Protein AF-A0A1Y4UH66-F1 (afdb_monomer_lite)

Structure (mmCIF, N/CA/C/O backbone):
data_AF-A0A1Y4UH66-F1
#
_entry.id   AF-A0A1Y4UH66-F1
#
loop_
_atom_site.group_PDB
_atom_site.id
_atom_site.type_symbol
_atom_site.label_atom_id
_atom_site.label_alt_id
_atom_site.label_comp_id
_atom_site.label_asym_id
_atom_site.label_entity_id
_atom_site.label_seq_id
_atom_site.pdbx_PDB_ins_code
_atom_site.Cartn_x
_atom_site.Cartn_y
_atom_site.Cartn_z
_atom_site.occupancy
_atom_site.B_iso_or_equiv
_atom_site.auth_seq_id
_atom_site.auth_comp_id
_atom_site.auth_asym_id
_atom_site.auth_atom_id
_atom_site.pdbx_PDB_model_num
ATOM 1 N N . MET A 1 1 ? 16.017 -17.060 -28.214 1.00 30.72 1 MET A N 1
ATOM 2 C CA . MET A 1 1 ? 16.011 -15.873 -27.339 1.00 30.72 1 MET A CA 1
ATOM 3 C C . MET A 1 1 ? 14.572 -15.433 -27.244 1.00 30.72 1 MET A C 1
ATOM 5 O O . MET A 1 1 ? 14.005 -15.109 -28.275 1.00 30.72 1 MET A O 1
ATOM 9 N N . VAL A 1 2 ? 13.955 -15.570 -26.076 1.00 24.78 2 VAL A N 1
ATOM 10 C CA . VAL A 1 2 ? 12.590 -15.085 -25.859 1.00 24.78 2 VAL A CA 1
ATOM 11 C C . VAL A 1 2 ? 12.745 -13.706 -25.237 1.00 24.78 2 VAL A C 1
ATOM 13 O O . VAL A 1 2 ? 13.236 -13.599 -24.115 1.00 24.78 2 VAL A O 1
ATOM 16 N N . ASP A 1 3 ? 12.424 -12.673 -26.012 1.00 30.45 3 ASP A N 1
ATOM 17 C CA . ASP A 1 3 ? 12.280 -11.308 -25.513 1.00 30.45 3 ASP A CA 1
ATOM 18 C C . ASP A 1 3 ? 11.177 -11.297 -24.455 1.00 30.45 3 ASP A C 1
ATOM 20 O O . ASP A 1 3 ? 10.031 -11.660 -24.731 1.00 30.45 3 ASP A O 1
ATOM 24 N N . VAL A 1 4 ? 11.529 -10.898 -23.235 1.00 31.45 4 VAL A N 1
ATOM 25 C CA . VAL A 1 4 ? 10.550 -10.589 -22.191 1.00 31.45 4 VAL A CA 1
ATOM 26 C C . VAL A 1 4 ? 10.315 -9.073 -22.233 1.00 31.45 4 VAL A C 1
ATOM 28 O O . VAL A 1 4 ? 11.299 -8.330 -22.177 1.00 31.45 4 VAL A O 1
ATOM 31 N N . PRO A 1 5 ? 9.062 -8.590 -22.362 1.00 32.78 5 PRO A N 1
ATOM 32 C CA . PRO A 1 5 ? 8.774 -7.188 -22.659 1.00 32.78 5 PRO A CA 1
ATOM 33 C C . PRO A 1 5 ? 9.221 -6.237 -21.546 1.00 32.78 5 PRO A C 1
ATOM 35 O O . PRO A 1 5 ? 9.123 -6.542 -20.358 1.00 32.78 5 PRO A O 1
ATOM 38 N N . SER A 1 6 ? 9.643 -5.044 -21.954 1.00 41.38 6 SER A N 1
ATOM 39 C CA . SER A 1 6 ? 10.022 -3.881 -21.144 1.00 41.38 6 SER A CA 1
ATOM 40 C C . SER A 1 6 ? 8.850 -3.188 -20.427 1.00 41.38 6 SER A C 1
ATOM 42 O O . SER A 1 6 ? 8.880 -1.973 -20.222 1.00 41.38 6 SER A O 1
ATOM 44 N N . ASP A 1 7 ? 7.816 -3.927 -20.032 1.00 37.88 7 ASP A N 1
ATOM 45 C CA . ASP A 1 7 ? 6.548 -3.342 -19.612 1.00 37.88 7 ASP A CA 1
ATOM 46 C C . ASP A 1 7 ? 6.366 -3.401 -18.089 1.00 37.88 7 ASP A C 1
ATOM 48 O O . ASP A 1 7 ? 6.202 -4.460 -17.489 1.00 37.88 7 ASP A O 1
ATOM 52 N N . HIS A 1 8 ? 6.353 -2.197 -17.501 1.00 49.97 8 HIS A N 1
ATOM 53 C CA . HIS A 1 8 ? 5.899 -1.825 -16.151 1.00 49.97 8 HIS A CA 1
ATOM 54 C C . HIS A 1 8 ? 7.002 -1.693 -15.086 1.00 49.97 8 HIS A C 1
ATOM 56 O O . HIS A 1 8 ? 7.346 -2.626 -14.365 1.00 49.97 8 HIS A O 1
ATOM 62 N N . ASN A 1 9 ? 7.494 -0.458 -14.907 1.00 72.75 9 ASN A N 1
ATOM 63 C CA . ASN A 1 9 ? 8.186 -0.064 -13.679 1.00 72.75 9 ASN A CA 1
ATOM 64 C C . ASN A 1 9 ? 7.198 -0.197 -12.508 1.00 72.75 9 ASN A C 1
ATOM 66 O O . ASN A 1 9 ? 6.325 0.650 -12.324 1.00 72.75 9 ASN A O 1
ATOM 70 N N . GLN A 1 10 ? 7.304 -1.288 -11.757 1.00 77.19 10 GLN A N 1
ATOM 71 C CA . GLN A 1 10 ? 6.560 -1.536 -10.527 1.00 77.19 10 GLN A CA 1
ATOM 72 C C . GLN A 1 10 ? 7.426 -1.136 -9.330 1.00 77.19 10 GLN A C 1
ATOM 74 O O . GLN A 1 10 ? 8.589 -1.534 -9.248 1.00 77.19 10 GLN A O 1
ATOM 79 N N . LEU A 1 11 ? 6.864 -0.384 -8.383 1.00 81.25 11 LEU A N 1
ATOM 80 C CA . LEU A 1 11 ? 7.472 -0.170 -7.070 1.00 81.25 11 LEU A CA 1
ATOM 81 C C . LEU A 1 11 ? 6.750 -1.036 -6.045 1.00 81.25 11 LEU A C 1
ATOM 83 O O . LEU A 1 11 ? 5.536 -0.937 -5.891 1.00 81.25 11 LEU A O 1
ATOM 87 N N . ASN A 1 12 ? 7.515 -1.845 -5.320 1.00 81.88 12 ASN A N 1
ATOM 88 C CA . ASN A 1 12 ? 7.026 -2.613 -4.184 1.00 81.88 12 ASN A CA 1
ATOM 89 C C . ASN A 1 12 ? 7.535 -1.970 -2.903 1.00 81.88 12 ASN A C 1
ATOM 91 O O . ASN A 1 12 ? 8.738 -1.758 -2.756 1.00 81.88 12 ASN A O 1
ATOM 95 N N . VAL A 1 13 ? 6.624 -1.678 -1.982 1.00 83.00 13 VAL A N 1
ATOM 96 C CA . VAL A 1 13 ? 6.939 -1.022 -0.714 1.00 83.00 13 VAL A CA 1
ATOM 97 C C . VAL A 1 13 ? 6.465 -1.914 0.418 1.00 83.00 13 VAL A C 1
ATOM 99 O O . VAL A 1 13 ? 5.271 -2.169 0.546 1.00 83.00 13 VAL A O 1
ATOM 102 N N . ALA A 1 14 ? 7.401 -2.386 1.240 1.00 85.25 14 ALA A N 1
ATOM 103 C CA . ALA A 1 14 ? 7.084 -3.057 2.493 1.00 85.25 14 ALA A CA 1
ATOM 104 C C . ALA A 1 14 ? 6.922 -2.009 3.601 1.00 85.25 14 ALA A C 1
ATOM 106 O O . ALA A 1 14 ? 7.838 -1.231 3.862 1.00 85.25 14 ALA A O 1
ATOM 107 N N . LEU A 1 15 ? 5.764 -1.997 4.254 1.00 85.69 15 LEU A N 1
ATOM 108 C CA . LEU A 1 15 ? 5.409 -1.081 5.331 1.00 85.69 15 LEU A CA 1
ATOM 109 C C . LEU A 1 15 ? 5.127 -1.873 6.606 1.00 85.69 15 LEU A C 1
ATOM 111 O O . LEU A 1 15 ? 4.462 -2.908 6.572 1.00 85.69 15 LEU A O 1
ATOM 115 N N . ILE A 1 16 ? 5.587 -1.352 7.741 1.00 87.94 16 ILE A N 1
ATOM 116 C CA . ILE A 1 16 ? 5.122 -1.774 9.063 1.00 87.94 16 ILE A CA 1
ATOM 117 C C . ILE A 1 16 ? 4.218 -0.664 9.580 1.00 87.94 16 ILE A C 1
ATOM 119 O O . ILE A 1 16 ? 4.654 0.478 9.710 1.00 87.94 16 ILE A O 1
ATOM 123 N N . ILE A 1 17 ? 2.963 -0.997 9.864 1.00 89.19 17 ILE A N 1
ATOM 124 C CA . ILE A 1 17 ? 1.960 -0.028 10.300 1.00 89.19 17 ILE A CA 1
ATOM 125 C C . ILE A 1 17 ? 1.454 -0.447 11.672 1.00 89.19 17 ILE A C 1
ATOM 127 O O . ILE A 1 17 ? 0.924 -1.545 11.836 1.00 89.19 17 ILE A O 1
ATOM 131 N N . SER A 1 18 ? 1.629 0.424 12.662 1.00 91.38 18 SER A N 1
ATOM 132 C CA . SER A 1 18 ? 1.156 0.214 14.027 1.00 91.38 18 SER A CA 1
ATOM 133 C C . SER A 1 18 ? -0.122 1.004 14.287 1.00 91.38 18 SER A C 1
ATOM 135 O O . SER A 1 18 ? -0.231 2.182 13.949 1.00 91.38 18 SER A O 1
ATOM 137 N N . ASN A 1 19 ? -1.100 0.354 14.915 1.00 93.81 19 ASN A N 1
ATOM 138 C CA . ASN A 1 19 ? -2.307 0.997 15.404 1.00 93.81 19 ASN A CA 1
ATOM 139 C C . ASN A 1 19 ? -2.246 1.094 16.936 1.00 93.81 19 ASN A C 1
ATOM 141 O O . ASN A 1 19 ? -2.592 0.139 17.636 1.00 93.81 19 ASN A O 1
ATOM 145 N N . PRO A 1 20 ? -1.833 2.246 17.495 1.00 93.12 20 PRO A N 1
ATOM 146 C CA . PRO A 1 20 ? -1.816 2.435 18.937 1.00 93.12 20 PRO A CA 1
ATOM 147 C C . PRO A 1 20 ? -3.221 2.648 19.514 1.00 93.12 20 PRO A C 1
ATOM 149 O O . PRO A 1 20 ? -3.353 2.716 20.732 1.00 93.12 20 PRO A O 1
ATOM 152 N N . SER A 1 21 ? -4.267 2.779 18.693 1.00 91.88 21 SER A N 1
ATOM 153 C CA . SER A 1 21 ? -5.639 2.993 19.155 1.00 91.88 21 SER A CA 1
ATOM 154 C C . SER A 1 21 ? -6.212 1.757 19.851 1.00 91.88 21 SER A C 1
ATOM 156 O O . SER A 1 21 ? -5.798 0.622 19.616 1.00 91.88 21 SER A O 1
ATOM 158 N N . ALA A 1 22 ? -7.217 1.988 20.697 1.00 93.62 22 ALA A N 1
ATOM 159 C CA . ALA A 1 22 ? -8.044 0.938 21.290 1.00 93.62 22 ALA A CA 1
ATOM 160 C C . ALA A 1 22 ? -9.136 0.412 20.336 1.00 93.62 22 ALA A C 1
ATOM 162 O O . ALA A 1 22 ? -9.852 -0.516 20.694 1.00 93.62 22 ALA A O 1
ATOM 163 N N . LYS A 1 23 ? -9.282 1.014 19.150 1.00 95.31 23 LYS A N 1
ATOM 164 C CA . LYS A 1 23 ? -10.195 0.573 18.089 1.00 95.31 23 LYS A CA 1
ATOM 165 C C . LYS A 1 23 ? -9.405 0.162 16.856 1.00 95.31 23 LYS A C 1
ATOM 167 O O . LYS A 1 23 ? -8.327 0.711 16.608 1.00 95.31 23 LYS A O 1
ATOM 172 N N . ASP A 1 24 ? -9.970 -0.745 16.075 1.00 95.25 24 ASP A N 1
ATOM 173 C CA . ASP A 1 24 ? -9.422 -1.125 14.778 1.00 95.25 24 ASP A CA 1
ATOM 174 C C . ASP A 1 24 ? -9.360 0.082 13.835 1.00 95.25 24 ASP A C 1
ATOM 176 O O . ASP A 1 24 ? -10.136 1.036 13.950 1.00 95.25 24 ASP A O 1
ATOM 180 N N . SER A 1 25 ? -8.404 0.045 12.911 1.00 95.81 25 SER A N 1
ATOM 181 C CA . SER A 1 25 ? -8.253 1.052 11.863 1.00 95.81 25 SER A CA 1
ATOM 182 C C . SER A 1 25 ? -8.241 0.384 10.502 1.00 95.81 25 SER A C 1
ATOM 184 O O . SER A 1 25 ? -7.633 -0.667 10.342 1.00 95.81 25 SER A O 1
ATOM 186 N N . THR A 1 26 ? -8.886 1.000 9.519 1.00 96.38 26 THR A N 1
ATOM 187 C CA . THR A 1 26 ? -8.907 0.502 8.144 1.00 96.38 26 THR A CA 1
ATOM 188 C C . THR A 1 26 ? -8.256 1.518 7.225 1.00 96.38 26 THR A C 1
ATOM 190 O O . THR A 1 26 ? -8.678 2.674 7.181 1.00 96.38 26 THR A O 1
ATOM 193 N N . ILE A 1 27 ? -7.244 1.081 6.478 1.00 95.56 27 ILE A N 1
ATOM 194 C CA . ILE A 1 27 ? -6.687 1.845 5.364 1.00 95.56 27 ILE A CA 1
ATOM 195 C C . ILE A 1 27 ? -7.484 1.481 4.120 1.00 95.56 27 ILE A C 1
ATOM 197 O O . ILE A 1 27 ? -7.408 0.351 3.647 1.00 95.56 27 ILE A O 1
ATOM 201 N N . THR A 1 28 ? -8.252 2.422 3.585 1.00 95.12 28 THR A N 1
ATOM 202 C CA . THR A 1 28 ? -9.099 2.189 2.405 1.00 95.12 28 THR A CA 1
ATOM 203 C C . THR A 1 28 ? -8.408 2.565 1.102 1.00 95.12 28 THR A C 1
ATOM 205 O O . THR A 1 28 ? -8.808 2.094 0.040 1.00 95.12 28 THR A O 1
ATOM 208 N N . LYS A 1 29 ? -7.354 3.382 1.176 1.00 94.81 29 LYS A N 1
ATOM 209 C CA . LYS A 1 29 ? -6.587 3.829 0.016 1.00 94.81 29 LYS A CA 1
ATOM 210 C C . LYS A 1 29 ? -5.157 4.186 0.406 1.00 94.81 29 LYS A C 1
ATOM 212 O O . LYS A 1 29 ? -4.937 4.811 1.446 1.00 94.81 29 LYS A O 1
ATOM 217 N N . VAL A 1 30 ? -4.215 3.811 -0.455 1.00 94.38 30 VAL A N 1
ATOM 218 C CA . VAL A 1 30 ? -2.803 4.196 -0.380 1.00 94.38 30 VAL A CA 1
ATOM 219 C C . VAL A 1 30 ? -2.403 4.772 -1.731 1.00 94.38 30 VAL A C 1
ATOM 221 O O . VAL A 1 30 ? -2.583 4.116 -2.755 1.00 94.38 30 VAL A O 1
ATOM 224 N N . SER A 1 31 ? -1.850 5.978 -1.731 1.00 92.88 31 SER A N 1
ATOM 225 C CA . SER A 1 31 ? -1.344 6.640 -2.929 1.00 92.88 31 SER A CA 1
ATOM 226 C C . SER A 1 31 ? 0.105 7.072 -2.729 1.00 92.88 31 SER A C 1
ATOM 228 O O . SER A 1 31 ? 0.486 7.481 -1.635 1.00 92.88 31 SER A O 1
ATOM 230 N N . LEU A 1 32 ? 0.898 7.016 -3.793 1.00 90.31 32 LEU A N 1
ATOM 231 C CA . LEU A 1 32 ? 2.271 7.507 -3.858 1.00 90.31 32 LEU A CA 1
ATOM 232 C C . LEU A 1 32 ? 2.295 8.817 -4.646 1.00 90.31 32 LEU A C 1
ATOM 234 O O . LEU A 1 32 ? 1.741 8.882 -5.745 1.00 90.31 32 LEU A O 1
ATOM 238 N N . LEU A 1 33 ? 2.945 9.850 -4.116 1.00 86.50 33 LEU A N 1
ATOM 239 C CA . LEU A 1 33 ? 3.190 11.079 -4.860 1.00 86.50 33 LEU A CA 1
ATOM 240 C C . LEU A 1 33 ? 4.258 10.840 -5.933 1.00 86.50 33 LEU A C 1
ATOM 242 O O . LEU A 1 33 ? 5.329 1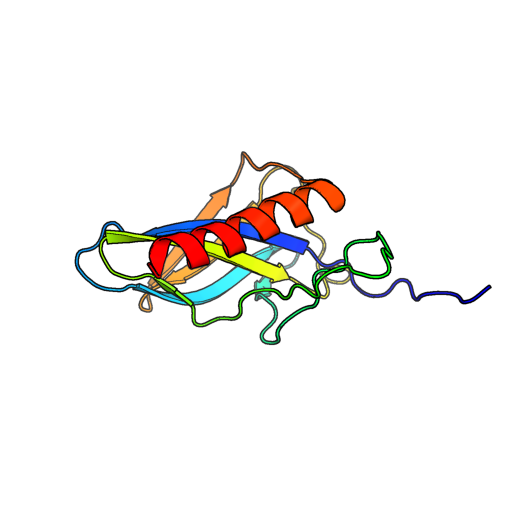0.291 -5.677 1.00 86.50 33 LEU A O 1
ATOM 246 N N . THR A 1 34 ? 3.980 11.305 -7.143 1.00 81.50 34 THR A N 1
ATOM 247 C CA . THR A 1 34 ? 4.905 11.283 -8.279 1.00 81.50 34 THR A CA 1
ATOM 248 C C . THR A 1 34 ? 5.006 12.667 -8.905 1.00 81.50 34 THR A C 1
ATOM 250 O O . THR A 1 34 ? 4.328 13.602 -8.479 1.00 81.50 34 THR A O 1
ATOM 253 N N . LYS A 1 35 ? 5.841 12.813 -9.941 1.00 70.69 35 LYS A N 1
ATOM 254 C CA . LYS A 1 35 ? 6.081 14.102 -10.608 1.00 70.69 35 LYS A CA 1
ATOM 255 C C . LYS A 1 35 ? 4.806 14.832 -11.030 1.00 70.69 35 LYS A C 1
ATOM 257 O O . LYS A 1 35 ? 4.755 16.056 -10.972 1.00 70.69 35 LYS A O 1
ATOM 262 N N . ASN A 1 36 ? 3.833 14.072 -11.523 1.00 67.38 36 ASN A N 1
ATOM 263 C CA . ASN A 1 36 ? 2.684 14.614 -12.239 1.00 67.38 36 ASN A CA 1
ATOM 264 C C . ASN A 1 36 ? 1.391 14.524 -11.420 1.00 67.38 36 ASN A C 1
ATOM 266 O O . ASN A 1 36 ? 0.461 15.278 -11.695 1.00 67.38 36 ASN A O 1
ATOM 270 N N . ASN A 1 37 ? 1.309 13.600 -10.454 1.00 79.38 37 ASN A N 1
ATOM 271 C CA . ASN A 1 37 ? 0.126 13.380 -9.621 1.00 79.38 37 ASN A CA 1
ATOM 272 C C . ASN A 1 37 ? 0.402 12.376 -8.481 1.00 79.38 37 ASN A C 1
ATOM 274 O O . ASN A 1 37 ? 1.508 11.856 -8.341 1.00 79.38 37 ASN A O 1
ATOM 278 N N . PHE A 1 38 ? -0.633 12.037 -7.718 1.00 85.38 38 PHE A N 1
ATOM 279 C CA . PHE A 1 38 ? -0.701 10.812 -6.931 1.00 85.38 38 PHE A CA 1
ATOM 280 C C . PHE A 1 38 ? -1.086 9.612 -7.802 1.00 85.38 38 PHE A C 1
ATOM 282 O O . PHE A 1 38 ? -1.987 9.705 -8.636 1.00 85.38 38 PHE A O 1
ATOM 289 N N . ILE A 1 39 ? -0.437 8.476 -7.561 1.00 87.69 39 ILE A N 1
ATOM 290 C CA . ILE A 1 39 ? -0.807 7.177 -8.128 1.00 87.69 39 ILE A CA 1
ATOM 291 C C . ILE A 1 39 ? -1.296 6.289 -7.000 1.00 87.69 39 ILE 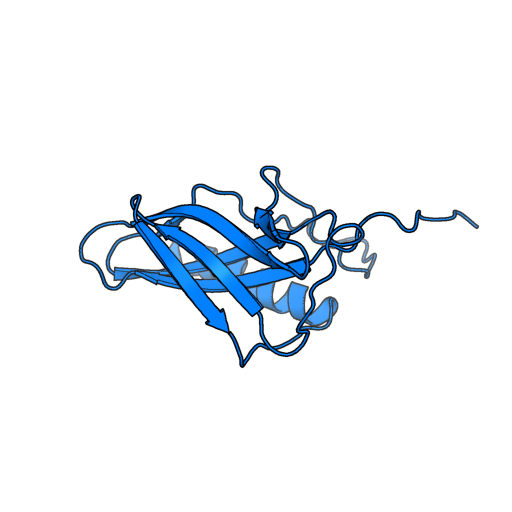A C 1
ATOM 293 O O . ILE A 1 39 ? -0.617 6.140 -5.985 1.00 87.69 39 ILE A O 1
ATOM 297 N N . ASP A 1 40 ? -2.453 5.676 -7.188 1.00 89.69 40 ASP A N 1
ATOM 298 C CA . ASP A 1 40 ? -2.992 4.716 -6.234 1.00 89.69 40 ASP A CA 1
ATOM 299 C C . ASP A 1 40 ? -2.266 3.373 -6.330 1.00 89.69 40 ASP A C 1
ATOM 301 O O . ASP A 1 40 ? -1.789 2.970 -7.393 1.00 89.69 40 ASP A O 1
ATOM 305 N N . CYS A 1 41 ? -2.190 2.658 -5.210 1.00 88.00 41 CYS A N 1
ATOM 306 C CA . CYS A 1 41 ? -1.731 1.280 -5.229 1.00 88.00 41 CYS A CA 1
ATOM 307 C C . CYS A 1 41 ? -2.613 0.418 -6.137 1.00 88.00 41 CYS A C 1
ATOM 309 O O . CYS A 1 41 ? -3.795 0.707 -6.342 1.00 88.00 41 CYS A O 1
ATOM 311 N N . SER A 1 42 ? -2.040 -0.666 -6.658 1.00 81.19 42 SER A N 1
ATOM 312 C CA . SER A 1 42 ? -2.772 -1.582 -7.525 1.00 81.19 42 SER A CA 1
ATOM 313 C C . SER A 1 42 ? -4.037 -2.098 -6.822 1.00 81.19 42 SER A C 1
ATOM 315 O O . SER A 1 42 ? -3.940 -2.605 -5.700 1.00 81.19 42 SER A O 1
ATOM 317 N N . PRO A 1 43 ? -5.221 -2.010 -7.459 1.00 78.81 43 PRO A N 1
ATOM 318 C CA . PRO A 1 43 ? -6.450 -2.574 -6.906 1.00 78.81 43 PRO A CA 1
ATOM 319 C C . PRO A 1 43 ? -6.494 -4.105 -7.031 1.00 78.81 43 PRO A C 1
ATOM 321 O O . PRO A 1 43 ? -7.407 -4.738 -6.505 1.00 78.81 43 PRO A O 1
ATOM 324 N N . TYR A 1 44 ? -5.523 -4.706 -7.726 1.00 80.94 44 TYR A N 1
ATOM 325 C CA . TYR A 1 44 ? -5.423 -6.144 -7.938 1.00 80.94 44 TYR A CA 1
ATOM 326 C C . TYR A 1 44 ? -4.141 -6.698 -7.299 1.00 80.94 44 TYR A C 1
ATOM 328 O O . TYR A 1 44 ? -3.104 -6.021 -7.318 1.00 80.94 44 TYR A O 1
ATOM 336 N N . PRO A 1 45 ? -4.160 -7.943 -6.782 1.00 78.75 45 PRO A N 1
ATOM 337 C CA . PRO A 1 45 ? -2.957 -8.599 -6.285 1.00 78.75 45 PRO A CA 1
ATOM 338 C C . PRO A 1 45 ? -1.875 -8.608 -7.364 1.00 78.75 45 PRO A C 1
ATOM 340 O O . PRO A 1 45 ? -2.035 -9.214 -8.424 1.00 78.75 45 PRO A O 1
ATOM 343 N N . THR A 1 46 ? -0.770 -7.916 -7.105 1.00 78.62 46 THR A N 1
ATOM 344 C CA . THR A 1 46 ? 0.325 -7.808 -8.067 1.00 78.62 46 THR A CA 1
ATOM 345 C C . THR A 1 46 ? 1.396 -8.813 -7.689 1.00 78.62 46 THR A C 1
ATOM 347 O O . THR A 1 46 ? 1.821 -8.874 -6.533 1.00 78.62 46 THR A O 1
ATOM 350 N N . ARG A 1 47 ? 1.829 -9.629 -8.656 1.00 75.81 47 ARG A N 1
ATOM 351 C CA . ARG A 1 47 ? 2.913 -10.584 -8.426 1.00 75.81 47 ARG A CA 1
ATOM 352 C C . ARG A 1 47 ? 4.194 -9.814 -8.113 1.00 75.81 47 ARG A C 1
ATOM 354 O O . ARG A 1 47 ? 4.604 -8.925 -8.858 1.00 75.81 47 ARG A O 1
ATOM 361 N N . LEU A 1 48 ? 4.841 -10.183 -7.018 1.00 73.25 48 LEU A N 1
ATOM 362 C CA . LEU A 1 48 ? 6.161 -9.683 -6.668 1.00 73.25 48 LEU A CA 1
ATOM 363 C C . LEU A 1 48 ? 7.158 -10.533 -7.458 1.00 73.25 48 LEU A C 1
ATOM 365 O O . LEU A 1 48 ? 7.394 -11.695 -7.136 1.00 73.25 48 LEU A O 1
ATOM 369 N N . VAL A 1 49 ? 7.661 -10.004 -8.574 1.00 60.09 49 VAL A N 1
ATOM 370 C CA . VAL A 1 49 ? 8.603 -10.745 -9.421 1.00 60.09 49 VAL A CA 1
ATOM 371 C C . VAL A 1 49 ? 9.990 -10.675 -8.784 1.00 60.09 49 VAL A C 1
ATOM 373 O O . VAL A 1 49 ? 10.703 -9.682 -8.924 1.00 60.09 49 VAL A O 1
ATOM 376 N N . SER A 1 50 ? 10.378 -11.736 -8.081 1.00 52.25 50 SER A N 1
ATOM 377 C CA . SER A 1 50 ? 11.788 -12.034 -7.850 1.00 52.25 50 SER A CA 1
ATOM 378 C C . SER A 1 50 ? 12.391 -12.473 -9.183 1.00 52.25 50 SER A C 1
ATOM 380 O O . SER A 1 50 ? 11.814 -13.276 -9.913 1.00 52.25 50 SER A O 1
ATOM 382 N N . ARG A 1 51 ? 13.544 -11.911 -9.551 1.00 49.44 51 ARG A N 1
ATOM 383 C CA . ARG A 1 51 ? 14.255 -12.289 -10.785 1.00 49.44 51 ARG A CA 1
ATOM 384 C C . ARG A 1 51 ? 14.981 -13.638 -10.665 1.00 49.44 51 ARG A C 1
ATOM 386 O O . ARG A 1 51 ? 15.782 -13.968 -11.534 1.00 49.44 51 ARG A O 1
ATOM 393 N N . GLY A 1 52 ? 14.759 -14.393 -9.591 1.00 50.09 52 GLY A N 1
ATOM 394 C CA . GLY A 1 52 ? 15.392 -15.682 -9.367 1.00 50.09 52 GLY A CA 1
ATOM 395 C C . GLY A 1 52 ? 14.445 -16.826 -9.683 1.00 50.09 52 GLY A C 1
ATOM 396 O O . GLY A 1 52 ? 13.767 -17.301 -8.787 1.00 50.09 52 GLY A O 1
ATOM 397 N N . GLU A 1 53 ? 14.454 -17.332 -10.917 1.00 46.91 53 GLU A N 1
ATOM 398 C CA . GLU A 1 53 ? 13.800 -18.604 -11.248 1.00 46.91 53 GLU A CA 1
ATOM 399 C C . GLU A 1 53 ? 14.490 -19.759 -10.504 1.00 46.91 53 GLU A C 1
ATOM 401 O O . GLU A 1 53 ? 15.345 -20.470 -11.032 1.00 46.91 53 GLU A O 1
ATOM 406 N N . LYS A 1 54 ? 14.147 -19.945 -9.229 1.00 56.19 54 LYS A N 1
ATOM 407 C CA . LYS A 1 54 ? 14.404 -21.190 -8.517 1.00 56.19 54 LYS A CA 1
ATOM 408 C C . LYS A 1 54 ? 13.186 -22.088 -8.732 1.00 56.19 54 LYS A C 1
ATOM 410 O O . LYS A 1 54 ? 12.064 -21.625 -8.535 1.00 56.19 54 LYS A O 1
ATOM 415 N N . PRO A 1 55 ? 13.370 -23.380 -9.053 1.00 51.31 55 PRO A N 1
ATOM 416 C CA . PRO A 1 55 ? 12.268 -24.306 -9.338 1.00 51.31 55 PRO A CA 1
ATOM 417 C C . PRO A 1 55 ? 11.263 -24.521 -8.186 1.00 51.31 55 PRO A C 1
ATOM 419 O O . PRO A 1 55 ? 10.256 -25.184 -8.394 1.00 51.31 55 PRO A O 1
ATOM 422 N N . ASN A 1 56 ? 11.491 -23.926 -7.006 1.00 55.59 56 ASN A N 1
ATOM 423 C CA . ASN A 1 56 ? 10.608 -23.962 -5.835 1.00 55.59 56 ASN A CA 1
ATOM 424 C C . ASN A 1 56 ? 10.292 -22.560 -5.269 1.00 55.59 56 ASN A C 1
ATOM 426 O O . ASN A 1 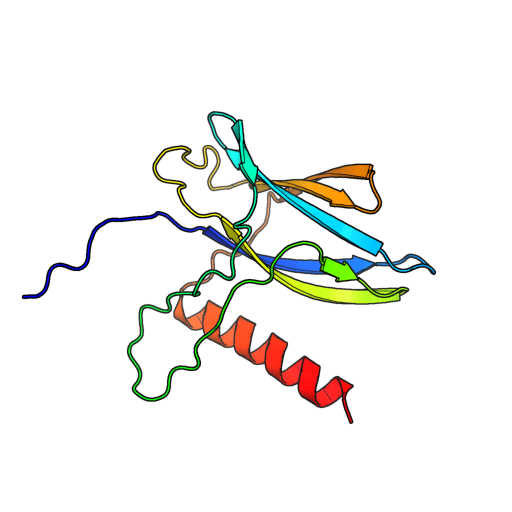56 ? 9.991 -22.432 -4.082 1.00 55.59 56 ASN A O 1
ATOM 430 N N . GLU A 1 57 ? 10.432 -21.492 -6.057 1.00 58.53 57 GLU A N 1
ATOM 431 C CA . GLU A 1 57 ? 10.140 -20.146 -5.561 1.00 58.53 57 GLU A CA 1
ATOM 432 C C . GLU A 1 57 ? 8.640 -19.991 -5.259 1.00 58.53 57 GLU A C 1
ATOM 434 O O . GLU A 1 57 ? 7.784 -20.195 -6.124 1.00 58.53 57 GLU A O 1
ATOM 439 N N . LYS A 1 58 ? 8.308 -19.655 -4.006 1.00 60.31 58 LYS A N 1
ATOM 440 C CA . LYS A 1 58 ? 6.926 -19.378 -3.605 1.00 60.31 58 LYS A CA 1
ATOM 441 C C . LYS A 1 58 ? 6.432 -18.140 -4.351 1.00 60.31 58 LYS A C 1
ATOM 443 O O . LYS A 1 58 ? 7.116 -17.122 -4.402 1.00 60.31 58 LYS A O 1
ATOM 448 N N . LEU A 1 59 ? 5.223 -18.215 -4.902 1.00 66.25 59 LEU A N 1
ATOM 449 C CA . LEU A 1 59 ? 4.568 -17.052 -5.492 1.00 66.25 59 LEU A CA 1
ATOM 450 C C . LEU A 1 59 ? 4.115 -16.115 -4.378 1.00 66.25 59 LEU A C 1
ATOM 452 O O . LEU A 1 59 ? 3.346 -16.513 -3.504 1.00 66.25 59 LEU A O 1
ATOM 456 N N . ILE A 1 60 ? 4.577 -14.870 -4.430 1.00 72.25 60 ILE A N 1
ATOM 457 C CA . ILE A 1 60 ? 4.220 -13.853 -3.450 1.00 72.25 60 ILE A CA 1
ATOM 458 C C . ILE A 1 60 ? 3.511 -12.703 -4.156 1.00 72.25 60 ILE A C 1
ATOM 460 O O . ILE A 1 60 ? 3.914 -12.267 -5.238 1.00 72.25 60 ILE A O 1
ATOM 464 N N . TYR A 1 61 ? 2.441 -12.229 -3.528 1.00 78.50 61 TYR A N 1
ATOM 465 C CA . TYR A 1 61 ? 1.583 -11.168 -4.032 1.00 78.50 61 TYR A CA 1
ATOM 466 C C . TYR A 1 61 ? 1.554 -9.995 -3.055 1.00 78.50 61 TYR A C 1
ATOM 468 O O . TYR A 1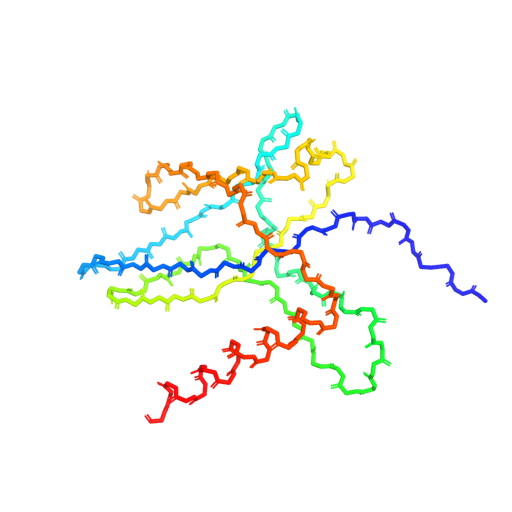 61 ? 1.735 -10.174 -1.849 1.00 78.50 61 TYR A O 1
ATOM 476 N N . SER A 1 62 ? 1.332 -8.798 -3.589 1.00 84.75 62 SER A N 1
ATOM 477 C CA . SER A 1 62 ? 1.067 -7.603 -2.793 1.00 84.75 62 SER A CA 1
ATOM 478 C C . SER A 1 62 ? -0.253 -7.711 -2.028 1.00 84.75 62 SER A C 1
ATOM 480 O O . SER A 1 62 ? -1.206 -8.337 -2.498 1.00 84.75 62 SER A O 1
ATOM 482 N N . ASP A 1 63 ? -0.329 -7.038 -0.885 1.00 86.38 63 ASP A N 1
ATOM 483 C CA . ASP A 1 63 ? -1.592 -6.783 -0.202 1.00 86.38 63 ASP A CA 1
ATOM 484 C C . ASP A 1 63 ? -2.423 -5.762 -1.006 1.00 86.38 63 ASP A C 1
ATOM 486 O O . ASP A 1 63 ? -1.882 -4.930 -1.742 1.00 86.38 63 ASP A O 1
ATOM 490 N N . ILE A 1 64 ? -3.747 -5.836 -0.863 1.00 88.75 64 ILE A N 1
ATOM 491 C CA . ILE A 1 64 ? -4.716 -4.934 -1.502 1.00 88.75 64 ILE A CA 1
ATOM 492 C C . ILE A 1 64 ? -5.449 -4.113 -0.440 1.00 88.75 64 ILE A C 1
ATOM 494 O O . ILE A 1 64 ? -5.617 -4.566 0.692 1.00 88.75 64 ILE A O 1
ATOM 498 N N . THR A 1 65 ? -5.912 -2.914 -0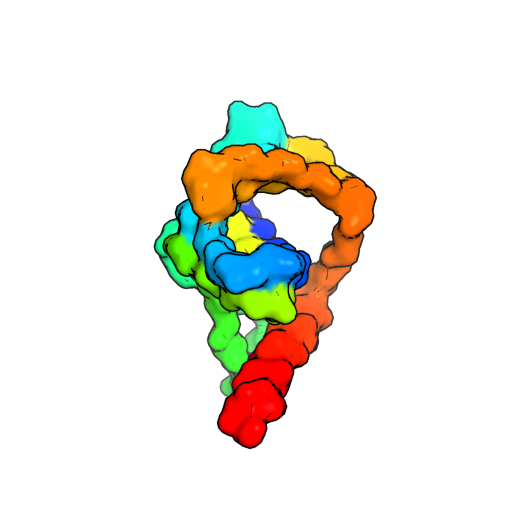.794 1.00 89.19 65 THR A N 1
ATOM 499 C CA . THR A 1 65 ? -6.847 -2.165 0.055 1.00 89.19 65 THR A CA 1
ATOM 500 C C . THR A 1 65 ? -8.279 -2.690 -0.125 1.00 89.19 65 THR A C 1
ATOM 502 O O . THR A 1 65 ? -8.650 -3.060 -1.239 1.00 89.19 65 THR A O 1
ATOM 505 N N . PRO A 1 66 ? -9.117 -2.703 0.930 1.00 91.94 66 PRO A N 1
ATOM 506 C CA . PRO A 1 66 ? -8.861 -2.169 2.266 1.00 91.94 66 PRO A CA 1
ATOM 507 C C . PRO A 1 66 ? -7.988 -3.080 3.145 1.00 91.94 66 PRO A C 1
ATOM 509 O O . PRO A 1 66 ? -8.077 -4.301 3.081 1.00 91.94 66 PRO A O 1
ATOM 512 N N . ILE A 1 67 ? -7.184 -2.467 4.015 1.00 93.06 67 ILE A N 1
ATOM 513 C CA . ILE A 1 67 ? -6.289 -3.152 4.956 1.00 93.06 67 ILE A CA 1
ATOM 514 C C . ILE A 1 67 ? -6.769 -2.882 6.379 1.00 93.06 67 ILE A C 1
ATOM 516 O O . ILE A 1 67 ? -6.791 -1.730 6.817 1.00 93.06 67 ILE A O 1
ATOM 520 N N . LEU A 1 68 ? -7.115 -3.941 7.109 1.00 94.50 68 LEU A N 1
ATOM 521 C CA . LEU A 1 68 ? -7.501 -3.866 8.516 1.00 94.50 68 LEU A CA 1
ATOM 522 C C . LEU A 1 68 ? -6.266 -3.940 9.424 1.00 94.50 68 LEU A C 1
ATOM 524 O O . LEU A 1 68 ? -5.463 -4.863 9.318 1.00 94.50 68 LEU A O 1
ATOM 528 N N . ILE A 1 69 ? -6.153 -2.997 10.355 1.00 94.31 69 ILE A N 1
ATOM 529 C CA . ILE A 1 69 ? -5.123 -2.954 11.394 1.00 94.31 69 ILE A CA 1
ATOM 530 C C . ILE A 1 69 ? -5.817 -3.085 12.756 1.00 94.31 69 ILE A C 1
ATOM 532 O O . ILE A 1 69 ? -6.423 -2.109 13.226 1.00 94.31 69 ILE A O 1
ATOM 536 N N . PRO A 1 70 ? -5.732 -4.257 13.411 1.00 94.31 70 PRO A N 1
ATOM 537 C CA . PRO A 1 70 ? -6.382 -4.475 14.696 1.00 94.31 70 PRO A CA 1
ATOM 538 C C . PRO A 1 70 ? -5.913 -3.492 15.774 1.00 94.31 70 PRO A C 1
ATOM 540 O O . PRO A 1 70 ? -4.782 -2.992 15.743 1.00 94.31 70 PRO A O 1
ATOM 543 N N . ALA A 1 71 ? -6.777 -3.218 16.748 1.00 94.12 71 ALA A N 1
ATOM 544 C CA . ALA A 1 71 ? -6.458 -2.390 17.903 1.00 94.12 71 ALA A CA 1
ATOM 545 C C . ALA A 1 71 ? -5.192 -2.883 18.626 1.00 94.12 71 ALA A C 1
ATOM 547 O O . ALA A 1 71 ? -5.028 -4.076 18.883 1.00 94.12 71 ALA A O 1
ATOM 548 N N . ARG A 1 72 ? -4.308 -1.948 19.001 1.00 92.88 72 ARG A N 1
ATOM 549 C CA . ARG A 1 72 ? -3.055 -2.210 19.739 1.00 92.88 72 ARG A CA 1
ATOM 550 C C . ARG A 1 72 ? -2.102 -3.206 19.060 1.00 92.88 72 ARG A C 1
ATOM 552 O O . ARG A 1 72 ? -1.243 -3.779 19.730 1.00 92.88 72 ARG A O 1
ATOM 559 N N . LYS A 1 73 ? -2.225 -3.414 17.748 1.00 92.69 73 LYS A N 1
ATOM 560 C CA . LYS A 1 73 ? -1.363 -4.313 16.969 1.00 92.69 73 LYS A CA 1
ATOM 561 C C . LYS A 1 73 ? -0.588 -3.544 15.906 1.00 92.69 73 LYS A C 1
ATOM 563 O O . LYS A 1 73 ? -0.928 -2.419 15.542 1.00 92.69 73 LYS A O 1
ATOM 568 N N . ALA A 1 74 ? 0.474 -4.171 15.419 1.00 90.56 74 ALA A N 1
ATOM 569 C CA . ALA A 1 74 ? 1.169 -3.752 14.215 1.00 90.56 74 ALA A CA 1
ATOM 570 C C . ALA A 1 74 ? 1.038 -4.849 13.166 1.00 90.56 74 ALA A C 1
ATOM 572 O O . ALA A 1 74 ? 1.024 -6.030 13.506 1.00 90.56 74 ALA A O 1
ATOM 573 N N . ILE A 1 75 ? 0.949 -4.446 11.906 1.00 88.31 75 ILE A N 1
ATOM 574 C CA . ILE A 1 75 ? 0.934 -5.359 10.769 1.00 88.31 75 ILE A CA 1
ATOM 575 C C . ILE A 1 75 ? 2.064 -5.001 9.815 1.00 88.31 75 ILE A C 1
ATOM 577 O O . ILE A 1 75 ? 2.526 -3.858 9.776 1.00 88.31 75 ILE A O 1
ATOM 581 N N . GLN A 1 76 ? 2.481 -5.979 9.025 1.00 87.00 76 GLN A N 1
ATOM 582 C CA . GLN A 1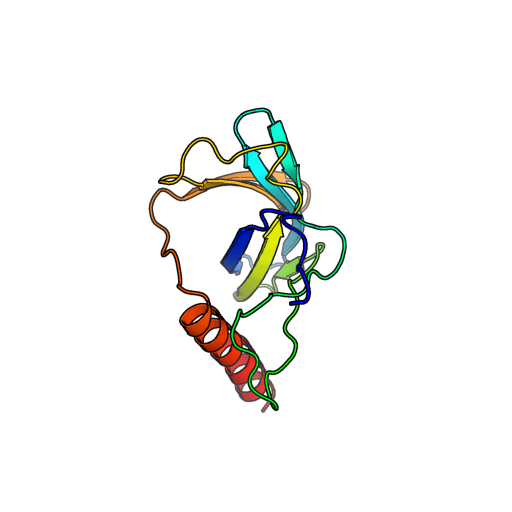 76 ? 3.384 -5.768 7.906 1.00 87.00 76 GLN A CA 1
ATOM 583 C C . GLN A 1 76 ? 2.605 -5.959 6.609 1.00 87.00 76 GLN A C 1
ATOM 585 O O . GLN A 1 76 ? 1.985 -7.002 6.407 1.00 87.00 76 GLN A O 1
ATOM 590 N N . VAL A 1 77 ? 2.647 -4.962 5.731 1.00 87.69 77 VAL A N 1
ATOM 591 C CA . VAL A 1 77 ? 1.978 -4.996 4.428 1.00 87.69 77 VAL A CA 1
ATOM 592 C C . VAL A 1 77 ? 2.948 -4.666 3.315 1.00 87.69 77 VAL A C 1
ATOM 594 O O . VAL A 1 77 ? 3.929 -3.958 3.523 1.00 87.69 77 VAL A O 1
ATOM 597 N N . ILE A 1 78 ? 2.684 -5.191 2.129 1.00 86.62 78 ILE A N 1
ATOM 598 C CA . ILE A 1 78 ? 3.441 -4.902 0.923 1.00 86.62 78 ILE A CA 1
ATOM 599 C C . ILE A 1 78 ? 2.492 -4.355 -0.111 1.00 86.62 78 ILE A C 1
ATOM 601 O O . ILE A 1 78 ? 1.589 -5.046 -0.568 1.00 86.62 78 ILE A O 1
ATOM 605 N N . ILE A 1 79 ? 2.735 -3.111 -0.488 1.00 88.50 79 ILE A N 1
ATOM 606 C CA . ILE A 1 79 ? 1.909 -2.378 -1.429 1.00 88.50 79 ILE A CA 1
ATOM 607 C C . ILE A 1 79 ? 2.683 -2.233 -2.729 1.00 88.50 79 ILE A C 1
ATOM 609 O O . ILE A 1 79 ? 3.851 -1.836 -2.728 1.00 88.50 79 ILE A O 1
ATOM 613 N N . SER A 1 80 ? 2.024 -2.560 -3.836 1.00 87.56 80 SER A N 1
ATOM 614 C CA . SER A 1 80 ? 2.589 -2.420 -5.173 1.00 87.56 80 SER A CA 1
ATOM 615 C C . SER A 1 80 ? 1.951 -1.250 -5.910 1.00 87.56 80 SER A C 1
ATOM 617 O O . SER A 1 80 ? 0.728 -1.124 -5.962 1.00 87.56 80 SER A O 1
ATOM 619 N N . PHE A 1 81 ? 2.794 -0.429 -6.525 1.00 85.75 81 PHE A N 1
ATOM 620 C CA . PHE A 1 81 ? 2.411 0.625 -7.459 1.00 85.75 81 PHE A CA 1
ATOM 621 C C . PHE A 1 81 ? 2.886 0.212 -8.847 1.00 85.75 81 PHE A C 1
ATOM 623 O O . PHE A 1 81 ? 4.086 0.038 -9.065 1.00 85.75 81 PHE A O 1
ATOM 630 N N . THR A 1 82 ? 1.951 0.004 -9.767 1.00 78.75 82 THR A N 1
ATOM 631 C CA . THR A 1 82 ? 2.226 -0.368 -11.161 1.00 78.75 82 THR A CA 1
ATOM 632 C C . THR A 1 82 ? 2.185 0.870 -12.066 1.00 78.75 82 THR A C 1
ATOM 634 O O . THR A 1 82 ? 1.788 1.951 -11.637 1.00 78.75 82 THR A O 1
ATOM 637 N N . TYR A 1 83 ? 2.609 0.728 -13.326 1.00 69.62 83 TYR A N 1
ATOM 638 C CA . TYR A 1 83 ? 2.533 1.787 -14.351 1.00 69.62 83 TYR A CA 1
ATOM 639 C C . TYR A 1 83 ? 3.359 3.064 -14.074 1.00 69.62 83 TYR A C 1
ATOM 641 O O . TYR A 1 83 ? 3.039 4.143 -14.572 1.00 69.62 83 TYR A O 1
ATOM 649 N N . LEU A 1 84 ? 4.484 2.966 -13.353 1.00 71.62 84 LEU A N 1
ATOM 650 C CA . LEU A 1 84 ? 5.338 4.133 -13.057 1.00 71.62 84 LEU A CA 1
ATOM 651 C C . LEU A 1 84 ? 6.103 4.680 -14.272 1.00 71.62 84 LEU A C 1
ATOM 653 O O . LEU A 1 84 ? 6.786 5.697 -14.172 1.00 71.62 84 LEU A O 1
ATOM 657 N N . THR A 1 85 ? 6.025 4.016 -15.425 1.00 65.94 85 THR A N 1
ATOM 658 C CA . THR A 1 85 ? 6.645 4.486 -16.669 1.00 65.94 85 THR A CA 1
ATOM 659 C C . THR A 1 85 ? 6.029 5.809 -17.139 1.00 65.94 85 THR A C 1
ATOM 661 O O . THR A 1 85 ? 6.744 6.675 -17.633 1.00 65.94 85 THR A O 1
ATOM 664 N N . GLU A 1 86 ? 4.723 5.993 -16.927 1.00 67.25 86 GLU A N 1
ATOM 665 C CA . GLU A 1 86 ? 3.976 7.205 -17.305 1.00 67.25 86 GLU A CA 1
ATOM 666 C C . GLU A 1 86 ? 4.020 8.289 -16.217 1.00 67.25 86 GLU A C 1
ATOM 668 O O . GLU A 1 86 ? 3.768 9.467 -16.473 1.00 67.25 86 GLU A O 1
ATOM 673 N N . ASN A 1 87 ? 4.386 7.902 -14.994 1.00 68.12 87 ASN A N 1
ATOM 674 C CA . ASN A 1 87 ? 4.400 8.764 -13.821 1.00 68.12 87 ASN A CA 1
ATOM 675 C C . ASN A 1 87 ? 5.662 8.489 -12.987 1.00 68.12 87 ASN A C 1
ATOM 677 O O . ASN A 1 87 ? 5.615 7.790 -11.970 1.00 68.12 87 ASN A O 1
ATOM 681 N N . PRO A 1 88 ? 6.822 9.000 -13.432 1.00 67.69 88 PRO A N 1
ATOM 682 C CA . PRO A 1 88 ? 8.086 8.716 -12.778 1.00 67.69 88 PRO A CA 1
ATOM 683 C C . PRO A 1 88 ? 8.126 9.317 -11.370 1.00 67.69 88 PRO A C 1
ATOM 685 O O . PRO A 1 88 ? 7.691 10.449 -11.132 1.00 67.69 88 PRO A O 1
ATOM 688 N N . ILE A 1 89 ? 8.724 8.568 -10.445 1.00 72.38 89 ILE A N 1
ATOM 689 C CA . ILE A 1 89 ? 9.048 9.054 -9.103 1.00 72.38 89 ILE A CA 1
ATOM 690 C C . ILE A 1 89 ? 10.122 10.136 -9.244 1.00 72.38 89 ILE A C 1
ATOM 692 O O . ILE A 1 89 ? 11.206 9.887 -9.776 1.00 72.38 89 ILE A O 1
ATOM 696 N N . THR A 1 90 ? 9.804 11.347 -8.798 1.00 60.84 90 THR A N 1
ATOM 697 C CA . THR A 1 90 ? 10.660 12.533 -8.917 1.00 60.84 90 THR A CA 1
ATOM 698 C C . THR A 1 90 ? 11.818 12.523 -7.942 1.00 60.84 90 THR A C 1
ATOM 700 O O . THR A 1 90 ? 12.939 12.847 -8.328 1.00 60.84 90 THR A O 1
ATOM 703 N N . ASN A 1 91 ? 11.546 12.160 -6.689 1.00 65.81 91 ASN A N 1
ATOM 704 C CA . ASN A 1 91 ? 12.540 12.129 -5.632 1.00 65.81 91 ASN A CA 1
ATOM 705 C C . ASN A 1 91 ? 12.819 10.674 -5.250 1.00 65.81 91 ASN A C 1
ATOM 707 O O . ASN A 1 91 ? 12.009 10.014 -4.617 1.00 65.81 91 ASN A O 1
ATOM 711 N N . LYS A 1 92 ? 13.970 10.146 -5.672 1.00 67.50 92 LYS A N 1
ATOM 712 C CA . LYS A 1 92 ? 14.402 8.788 -5.303 1.00 67.50 92 LYS A CA 1
ATOM 713 C C . LYS A 1 92 ? 15.039 8.714 -3.914 1.00 67.50 92 LYS A C 1
ATOM 715 O O . LYS A 1 92 ? 15.561 7.650 -3.580 1.00 67.50 92 LYS A O 1
ATOM 720 N N . ASN A 1 93 ? 15.023 9.803 -3.147 1.00 65.06 93 ASN A N 1
ATOM 721 C CA . ASN A 1 93 ? 15.517 9.851 -1.772 1.00 65.06 93 ASN A CA 1
ATOM 722 C C . ASN A 1 93 ? 14.394 10.082 -0.754 1.00 65.06 93 ASN A C 1
ATOM 724 O O . ASN A 1 93 ? 14.612 9.869 0.432 1.00 65.06 93 ASN A O 1
ATOM 728 N N . GLU A 1 94 ? 13.208 10.496 -1.201 1.00 69.88 94 GLU A N 1
ATOM 729 C CA . GLU A 1 94 ? 12.057 10.753 -0.339 1.00 69.88 94 GLU A CA 1
ATOM 730 C C . GLU A 1 94 ? 10.803 10.219 -1.022 1.00 69.88 94 GLU A C 1
ATOM 732 O O . GLU A 1 94 ? 10.549 10.517 -2.191 1.00 69.88 94 GLU A O 1
ATOM 737 N N . LEU A 1 95 ? 10.018 9.428 -0.298 1.00 84.19 95 LEU A N 1
ATOM 738 C CA . LEU A 1 95 ? 8.745 8.916 -0.789 1.00 84.19 95 LEU A CA 1
ATOM 739 C C . LEU A 1 95 ? 7.610 9.523 0.026 1.00 84.19 95 LEU A C 1
ATOM 741 O O . LEU A 1 95 ? 7.501 9.287 1.229 1.00 84.19 95 LEU A O 1
ATOM 745 N N . ASP A 1 96 ? 6.750 10.274 -0.651 1.00 88.56 96 ASP A N 1
ATOM 746 C CA . ASP A 1 96 ? 5.541 10.842 -0.070 1.00 88.56 96 ASP A CA 1
ATOM 747 C C . ASP A 1 96 ? 4.352 9.926 -0.336 1.00 88.56 96 ASP A C 1
ATOM 749 O O . ASP A 1 96 ? 3.993 9.646 -1.483 1.00 88.56 96 ASP A O 1
ATOM 753 N N . PHE A 1 97 ? 3.707 9.487 0.736 1.00 91.50 97 PHE A N 1
ATOM 754 C CA . PHE A 1 97 ? 2.502 8.680 0.682 1.00 91.50 97 PHE A CA 1
ATOM 755 C C . PHE A 1 97 ? 1.313 9.445 1.231 1.00 91.50 97 PHE A C 1
ATOM 757 O O . PHE A 1 97 ? 1.403 10.164 2.226 1.00 91.50 97 PHE A O 1
ATOM 764 N N . LYS A 1 98 ? 0.165 9.196 0.616 1.00 94.50 98 LYS A N 1
ATOM 765 C CA . LYS A 1 98 ? -1.140 9.608 1.105 1.00 94.50 98 LYS A CA 1
ATOM 766 C C . LYS A 1 98 ? -1.946 8.367 1.462 1.00 94.50 98 LYS A C 1
ATOM 768 O O . LYS A 1 98 ? -2.163 7.494 0.625 1.00 94.50 98 LYS A O 1
ATOM 773 N N . PHE A 1 99 ? -2.420 8.310 2.696 1.00 94.69 99 PHE A N 1
ATOM 774 C CA . PHE A 1 99 ? -3.277 7.252 3.215 1.00 94.69 99 PHE A CA 1
ATOM 775 C C . PHE A 1 99 ? -4.667 7.810 3.502 1.00 94.69 99 PHE A C 1
ATOM 777 O O . PHE A 1 99 ? -4.794 8.911 4.035 1.00 94.69 99 PHE A O 1
ATOM 784 N N . ILE A 1 100 ? -5.707 7.032 3.211 1.00 96.25 100 ILE A N 1
ATOM 785 C CA . ILE A 1 100 ? -7.043 7.263 3.770 1.00 96.25 100 ILE A CA 1
ATOM 786 C C . ILE A 1 100 ? -7.266 6.220 4.864 1.00 96.25 100 ILE A C 1
ATOM 788 O O . ILE A 1 100 ? -7.402 5.033 4.564 1.00 96.25 100 ILE A O 1
ATOM 792 N N . ILE A 1 101 ? -7.256 6.655 6.127 1.00 94.56 101 ILE A N 1
ATOM 793 C CA . ILE A 1 101 ? -7.407 5.796 7.308 1.00 94.56 101 ILE A CA 1
ATOM 794 C C . ILE A 1 101 ? -8.656 6.217 8.075 1.00 94.56 101 ILE A C 1
ATOM 796 O O . ILE A 1 101 ? -8.717 7.342 8.568 1.00 94.56 101 ILE A O 1
ATOM 800 N N . ASN A 1 102 ? -9.641 5.322 8.205 1.00 92.94 102 ASN A N 1
ATOM 801 C CA . ASN A 1 102 ? -10.935 5.624 8.839 1.00 92.94 102 ASN A CA 1
ATOM 802 C C . ASN A 1 102 ? -11.534 6.952 8.318 1.00 92.94 102 ASN A C 1
ATOM 804 O O . ASN A 1 102 ? -11.852 7.847 9.103 1.00 92.94 102 ASN A O 1
ATOM 808 N N . ASP A 1 103 ? -11.577 7.099 6.990 1.00 91.38 103 ASP A N 1
ATOM 809 C CA . ASP A 1 103 ? -12.061 8.280 6.253 1.00 91.38 103 ASP A CA 1
ATOM 810 C C . ASP A 1 103 ? -11.268 9.582 6.462 1.00 91.38 103 ASP A C 1
ATOM 812 O O . ASP A 1 103 ? -11.671 10.647 5.992 1.00 91.38 103 ASP A O 1
ATOM 816 N N . LYS A 1 104 ? -10.110 9.517 7.126 1.00 93.94 104 LYS A N 1
ATOM 817 C CA . LYS A 1 104 ? -9.205 10.657 7.294 1.00 93.94 104 LYS A CA 1
ATOM 818 C C . LYS A 1 104 ? -8.008 10.544 6.372 1.00 93.94 104 LYS A C 1
ATOM 820 O O . LYS A 1 104 ? -7.375 9.495 6.286 1.00 93.94 104 LYS A O 1
ATOM 825 N N . GLU A 1 105 ? -7.671 11.656 5.736 1.00 96.06 105 GLU A N 1
ATOM 826 C CA . GLU A 1 105 ? -6.450 11.770 4.953 1.00 96.06 105 GLU A CA 1
ATOM 827 C C . GLU A 1 105 ? -5.239 11.979 5.866 1.00 96.06 105 GLU A C 1
ATOM 829 O O . GLU A 1 105 ? -5.243 12.848 6.740 1.00 96.06 105 GLU A O 1
ATOM 834 N N . ILE A 1 106 ? -4.200 11.176 5.651 1.00 93.69 106 ILE A N 1
ATOM 835 C CA . ILE A 1 106 ? -2.919 11.267 6.345 1.00 93.69 106 ILE A CA 1
ATOM 836 C C . ILE A 1 106 ? -1.814 11.245 5.295 1.00 93.69 106 ILE A C 1
ATOM 838 O O . ILE A 1 106 ? -1.672 10.271 4.560 1.00 93.69 106 ILE A O 1
ATOM 842 N N . ASN A 1 107 ? -1.013 12.306 5.259 1.00 93.06 107 ASN A N 1
ATOM 843 C CA . ASN A 1 107 ? 0.154 12.411 4.392 1.00 93.06 107 ASN A CA 1
ATOM 844 C C . ASN A 1 107 ? 1.415 12.105 5.211 1.00 93.06 107 ASN A C 1
ATOM 846 O O . ASN A 1 107 ? 1.557 12.606 6.327 1.00 93.06 107 ASN A O 1
ATOM 850 N N . GLN A 1 108 ? 2.295 11.255 4.686 1.00 90.50 108 GLN A N 1
ATOM 851 C CA . GLN A 1 108 ? 3.548 10.862 5.329 1.00 90.50 108 GLN A CA 1
ATOM 852 C C . GLN A 1 108 ? 4.693 10.890 4.328 1.00 90.50 108 GLN A C 1
ATOM 854 O O . GLN A 1 108 ? 4.616 10.252 3.280 1.00 90.50 108 GLN A O 1
ATOM 859 N N . ASN A 1 109 ? 5.761 11.586 4.700 1.00 87.81 109 ASN A N 1
ATOM 860 C CA . ASN A 1 109 ? 7.021 11.593 3.977 1.00 87.81 109 ASN A CA 1
ATOM 861 C C . ASN A 1 109 ? 7.974 10.587 4.630 1.00 87.81 109 ASN A C 1
ATOM 863 O O . ASN A 1 109 ? 8.127 10.577 5.853 1.00 87.81 109 ASN A O 1
ATOM 867 N N . PHE A 1 110 ? 8.612 9.752 3.818 1.00 82.88 110 PHE A N 1
ATOM 868 C CA . PHE A 1 110 ? 9.694 8.876 4.250 1.00 82.88 110 PHE A CA 1
ATOM 869 C C . PHE A 1 110 ? 10.985 9.308 3.558 1.00 82.88 110 PHE A C 1
ATOM 871 O O . PHE A 1 110 ? 11.225 8.958 2.403 1.00 82.88 110 PHE A O 1
ATOM 878 N N . ASP A 1 111 ? 11.823 10.032 4.294 1.00 73.06 111 ASP A N 1
ATOM 879 C CA . ASP A 1 111 ? 13.169 10.477 3.907 1.00 73.06 111 ASP A CA 1
ATOM 880 C C . ASP A 1 111 ? 14.254 9.417 4.178 1.00 73.06 111 ASP A C 1
ATOM 882 O O . ASP A 1 111 ? 15.408 9.538 3.763 1.00 73.06 111 ASP A O 1
ATOM 886 N N . LYS A 1 112 ? 13.884 8.352 4.899 1.00 66.06 112 LYS A N 1
ATOM 887 C CA . LYS A 1 112 ? 14.743 7.217 5.238 1.00 66.06 112 LYS A CA 1
ATOM 888 C C . LYS A 1 112 ? 14.022 5.912 4.954 1.00 66.06 112 LYS A C 1
ATOM 890 O O . LYS A 1 112 ? 13.170 5.471 5.722 1.00 66.06 112 LYS A O 1
ATOM 895 N N . TYR A 1 113 ? 14.420 5.256 3.874 1.00 70.12 113 TYR A N 1
ATOM 896 C CA . TYR A 1 113 ? 13.974 3.910 3.537 1.00 70.12 113 TYR A CA 1
ATOM 897 C C . TYR A 1 113 ? 15.133 3.070 3.015 1.00 70.12 113 TYR A C 1
ATOM 899 O O . TYR A 1 113 ? 16.127 3.575 2.494 1.00 70.12 113 TYR A O 1
ATOM 907 N N . LEU A 1 114 ? 14.996 1.756 3.169 1.00 64.94 114 LEU A N 1
ATOM 908 C CA . LEU A 1 114 ? 15.964 0.798 2.669 1.00 64.94 114 LEU A CA 1
ATOM 909 C C . LEU A 1 114 ? 15.493 0.273 1.315 1.00 64.94 114 LEU A C 1
ATOM 911 O O . LEU A 1 114 ? 14.447 -0.366 1.220 1.00 64.94 114 LEU A O 1
ATOM 915 N N . ILE A 1 115 ? 16.286 0.508 0.273 1.00 68.12 115 ILE A N 1
ATOM 916 C CA . ILE A 1 115 ? 16.078 -0.149 -1.017 1.00 68.12 115 ILE A CA 1
ATOM 917 C C . ILE A 1 115 ? 16.647 -1.562 -0.901 1.00 68.12 115 ILE A C 1
ATOM 919 O O . ILE A 1 115 ? 17.863 -1.757 -0.844 1.00 68.12 115 ILE A O 1
ATOM 923 N N . LEU A 1 116 ? 15.758 -2.549 -0.830 1.00 59.84 116 LEU A N 1
ATOM 924 C CA . LEU A 1 116 ? 16.144 -3.953 -0.816 1.00 59.84 116 LEU A CA 1
ATOM 925 C C . LEU A 1 116 ? 16.429 -4.432 -2.242 1.00 59.84 116 LEU A C 1
ATOM 927 O O . LEU A 1 116 ? 15.677 -4.141 -3.173 1.00 59.84 116 LEU A O 1
ATOM 931 N N . GLN A 1 117 ? 17.512 -5.192 -2.404 1.00 58.91 117 GLN A N 1
ATOM 932 C CA . GLN A 1 117 ? 17.687 -6.017 -3.597 1.00 58.91 117 GLN A CA 1
ATOM 933 C C . GLN A 1 117 ? 16.632 -7.137 -3.600 1.00 58.91 117 GLN A C 1
ATOM 935 O O . GLN A 1 117 ? 16.101 -7.503 -2.549 1.00 58.91 117 GLN A O 1
ATOM 940 N N . ALA A 1 118 ? 16.275 -7.629 -4.791 1.00 60.25 118 ALA A N 1
ATOM 941 C CA . ALA A 1 118 ? 15.124 -8.516 -4.981 1.00 60.25 118 ALA A CA 1
ATOM 942 C C . ALA A 1 118 ? 15.198 -9.806 -4.142 1.00 60.25 118 ALA A C 1
ATOM 944 O O . ALA A 1 118 ? 14.178 -10.263 -3.643 1.00 60.25 118 ALA A O 1
ATOM 945 N N . ASP A 1 119 ? 16.398 -10.346 -3.938 1.00 56.09 119 ASP A N 1
ATOM 946 C CA . ASP A 1 119 ? 16.677 -11.507 -3.090 1.00 56.09 119 ASP A CA 1
ATOM 947 C C . ASP A 1 119 ? 16.371 -11.240 -1.606 1.00 56.09 119 ASP A C 1
ATOM 949 O O . ASP A 1 119 ? 15.647 -12.000 -0.970 1.00 56.09 119 ASP A O 1
ATOM 953 N N . ARG A 1 120 ? 16.820 -10.102 -1.068 1.00 54.97 120 ARG A N 1
ATOM 954 C CA . ARG A 1 120 ? 16.562 -9.703 0.328 1.00 54.97 120 ARG A CA 1
ATOM 955 C C . ARG A 1 120 ? 15.106 -9.334 0.589 1.00 54.97 120 ARG A C 1
ATOM 957 O O . ARG A 1 120 ? 14.646 -9.365 1.728 1.00 54.97 120 ARG A O 1
ATOM 964 N N . PHE A 1 121 ? 14.381 -8.947 -0.456 1.00 62.38 121 PHE A N 1
ATOM 965 C CA . PHE A 1 121 ? 12.950 -8.687 -0.372 1.00 62.38 121 PHE A CA 1
ATOM 966 C C . PHE A 1 121 ? 12.156 -9.986 -0.163 1.00 62.38 121 PHE A C 1
ATOM 968 O O . PHE A 1 121 ? 11.203 -9.986 0.613 1.00 62.38 121 PHE A O 1
ATOM 975 N N . VAL A 1 122 ? 12.589 -11.096 -0.776 1.00 59.75 122 VAL A N 1
ATOM 976 C CA . VAL A 1 122 ? 12.028 -12.438 -0.536 1.00 59.75 122 VAL A CA 1
ATOM 977 C C . VAL A 1 122 ? 12.285 -12.890 0.905 1.00 59.75 122 VAL A C 1
ATOM 979 O O . VAL A 1 122 ? 11.368 -13.378 1.557 1.00 59.75 122 VAL A O 1
ATOM 982 N N . ASP A 1 123 ? 13.468 -12.619 1.461 1.00 59.59 123 ASP A N 1
ATOM 983 C CA . ASP A 1 123 ? 13.752 -12.929 2.872 1.00 59.59 123 ASP A CA 1
ATOM 984 C C . ASP A 1 123 ? 12.868 -12.113 3.838 1.00 59.59 123 ASP A C 1
ATOM 986 O O . ASP A 1 123 ? 12.343 -12.634 4.825 1.00 59.59 123 ASP A O 1
ATOM 990 N N . ALA A 1 124 ? 12.661 -10.821 3.552 1.00 56.75 124 ALA A N 1
ATOM 991 C CA . ALA A 1 124 ? 11.772 -9.956 4.336 1.00 56.75 124 ALA A CA 1
ATOM 992 C C . ALA A 1 124 ? 10.299 -10.398 4.254 1.00 56.75 124 ALA A C 1
ATOM 994 O O . ALA A 1 124 ? 9.521 -10.198 5.193 1.00 56.75 124 ALA A O 1
ATOM 995 N N . LEU A 1 125 ? 9.926 -11.006 3.131 1.00 62.59 125 LEU A N 1
ATOM 996 C CA . LEU A 1 125 ? 8.630 -11.621 2.906 1.00 62.59 125 LEU A CA 1
ATOM 997 C C . LEU A 1 125 ? 8.460 -12.923 3.688 1.00 62.59 125 LEU A C 1
ATOM 999 O O . LEU A 1 125 ? 7.447 -13.089 4.365 1.00 62.59 125 LEU A O 1
ATOM 1003 N N . ASP A 1 126 ? 9.449 -13.812 3.662 1.00 59.38 126 ASP A N 1
ATOM 1004 C CA . ASP A 1 126 ? 9.420 -15.065 4.422 1.00 59.38 126 ASP A CA 1
ATOM 1005 C C . ASP A 1 126 ? 9.323 -14.810 5.937 1.00 59.38 126 ASP A C 1
ATOM 1007 O O . ASP A 1 126 ? 8.611 -15.526 6.644 1.00 59.38 126 ASP A O 1
ATOM 1011 N N . GLN A 1 127 ? 9.925 -13.727 6.446 1.00 57.66 127 GLN A N 1
ATOM 1012 C CA . GLN A 1 127 ? 9.737 -13.304 7.841 1.00 57.66 127 GLN A CA 1
ATOM 1013 C C . GLN A 1 127 ? 8.298 -12.861 8.163 1.00 57.66 127 GLN A C 1
ATOM 1015 O O . GLN A 1 127 ? 7.815 -13.153 9.260 1.00 57.66 127 GLN A O 1
ATOM 1020 N N . LYS A 1 128 ? 7.587 -12.206 7.228 1.00 56.97 128 LYS A N 1
ATOM 1021 C CA . LYS A 1 128 ? 6.147 -11.899 7.379 1.00 56.97 128 LYS A CA 1
ATOM 1022 C C . LYS A 1 128 ? 5.336 -13.194 7.501 1.00 56.97 128 LYS A C 1
ATOM 1024 O O . LYS A 1 128 ? 4.454 -13.283 8.349 1.00 56.97 128 LYS A O 1
ATOM 1029 N N . PHE A 1 129 ? 5.645 -14.202 6.682 1.00 49.84 129 PHE A N 1
ATOM 1030 C CA . PHE A 1 129 ? 4.934 -15.484 6.699 1.00 49.84 129 PHE A CA 1
ATOM 1031 C C . PHE A 1 129 ? 5.219 -16.318 7.952 1.00 49.84 129 PHE A C 1
ATOM 1033 O O . PHE A 1 129 ? 4.285 -16.902 8.493 1.00 49.84 129 PHE A O 1
ATOM 1040 N N . ASN A 1 130 ? 6.457 -16.334 8.450 1.00 45.50 130 ASN A N 1
ATOM 1041 C CA . ASN A 1 130 ? 6.801 -17.092 9.657 1.00 45.50 130 ASN A CA 1
ATOM 1042 C C . ASN A 1 130 ? 6.189 -16.482 10.929 1.00 45.50 130 ASN A C 1
ATOM 1044 O O . ASN A 1 130 ? 5.671 -17.221 11.758 1.00 45.50 130 ASN A O 1
ATOM 1048 N N . ARG A 1 131 ? 6.123 -15.146 11.048 1.00 47.44 131 ARG A N 1
ATOM 1049 C CA . ARG A 1 131 ? 5.429 -14.498 12.181 1.00 47.44 131 ARG A CA 1
ATOM 1050 C C . ARG A 1 131 ? 3.935 -14.820 12.239 1.00 47.44 131 ARG A C 1
ATOM 1052 O O . ARG A 1 131 ? 3.397 -15.000 13.321 1.00 47.44 131 ARG A O 1
ATOM 1059 N N . ASN A 1 132 ? 3.277 -14.945 11.086 1.00 44.34 132 ASN A N 1
ATOM 1060 C CA . ASN A 1 132 ? 1.861 -15.318 11.035 1.00 44.34 132 ASN A CA 1
ATOM 1061 C C . ASN A 1 132 ? 1.601 -16.780 11.446 1.00 44.34 132 ASN A C 1
ATOM 1063 O O . ASN A 1 132 ? 0.468 -17.110 11.783 1.00 44.34 132 ASN A O 1
ATOM 1067 N N . ILE A 1 133 ? 2.615 -17.651 11.390 1.00 41.03 133 ILE A N 1
ATOM 1068 C CA . ILE A 1 133 ? 2.517 -19.042 11.856 1.00 41.03 133 ILE A CA 1
ATOM 1069 C C . ILE A 1 133 ? 2.717 -19.099 13.375 1.00 41.03 133 ILE A C 1
ATOM 1071 O O . ILE A 1 133 ? 1.967 -19.794 14.053 1.00 41.03 133 ILE A O 1
ATOM 1075 N N . ASP A 1 134 ? 3.667 -18.328 13.909 1.00 41.09 134 ASP A N 1
ATOM 1076 C CA . ASP A 1 134 ? 3.959 -18.300 15.348 1.00 41.09 134 ASP A CA 1
ATOM 1077 C C . ASP A 1 134 ? 2.853 -17.610 16.176 1.00 41.09 134 ASP A C 1
ATOM 1079 O O . ASP A 1 134 ? 2.632 -17.979 17.325 1.00 41.09 134 ASP A O 1
ATOM 1083 N N . ASP A 1 135 ? 2.111 -16.657 15.596 1.00 41.66 135 ASP A N 1
ATOM 1084 C CA . ASP A 1 135 ? 0.964 -15.990 16.242 1.00 41.66 135 ASP A CA 1
ATOM 1085 C C . ASP A 1 135 ? -0.362 -16.790 16.147 1.00 41.66 135 ASP A C 1
ATOM 1087 O O . ASP A 1 135 ? -1.390 -16.349 16.670 1.00 41.66 135 ASP A O 1
ATOM 1091 N N . ALA A 1 136 ? -0.365 -17.947 15.469 1.00 39.38 136 ALA A N 1
ATOM 1092 C CA . ALA A 1 136 ? -1.529 -18.831 15.310 1.00 39.38 136 ALA A CA 1
ATOM 1093 C C . ALA A 1 136 ? -1.469 -20.103 16.187 1.00 39.38 136 ALA A C 1
ATOM 1095 O O . ALA A 1 136 ? -2.326 -20.981 16.037 1.00 39.38 136 ALA A O 1
ATOM 1096 N N . GLY A 1 137 ? -0.459 -20.205 17.062 1.00 35.69 137 GLY A N 1
ATOM 1097 C CA . GLY A 1 137 ? -0.245 -21.297 18.021 1.00 35.69 137 GLY A CA 1
ATOM 1098 C C . GLY A 1 137 ? -0.753 -21.000 19.425 1.00 35.69 137 GLY A C 1
ATOM 1099 O O . GLY A 1 137 ? -0.597 -19.848 19.887 1.00 35.69 137 GLY A O 1
#

Foldseek 3Di:
DDDDDPFKPKDKDKDKAFAQAQAKKWWQWKWWDFPPGTATFDQDWDWLDQVDPDVPDDTDTFDHPGDIHGHRDIAIGMTMGIDCVVTPHPDPQKIWMWIQMPNDIDIDIDNDDDDDDSVVVSVVVVVNVVVVVVVVD

Sequence (137 aa):
MVDVPSDHNQLNVALIISNPSAKDSTITKVSLLTKNNFIDCSPYPTRLVSRGEKPNEKLIYSDITPILIPARKAIQVIISFTYLTENPITNKNELDFKFIINDKEINQNFDKYLILQADRFVDALDQKFNRNIDDAG

Secondary structure (DSSP, 8-state):
--PPP-----EEEEEEEE--SSS-EEEEEEEEE-SSSEEEPPSS--B---S---TTPPP-B---SSEEE-TT-EEEEEEEE--TTTS--S-SS-EEEEEEETTEEEEEEES------HHHHHHHHHHHHHHHHHTT-

pLDDT: mean 73.9, std 18.77, range [24.78, 96.38]

Radius of gyration: 16.06 Å; chains: 1; bounding box: 30×39×49 Å

Organism: NCBI:txid52242